Protein AF-A0A976JHV1-F1 (afdb_monomer_lite)

Secondary structure (DSSP, 8-state):
--HHHHHHHHHHHHHHHHHHHHHHHTT--HHHHHHHHT--HHHHHHHHTSGGGTTHHHHHHHTT-GGGGHHHHS--S---TTTTSTT---------

Sequence (96 aa):
MNIYEYSNKALAKKLGRAVKQERINTGLKREDLISRADITDYHLRKVESGNAFLALLPVLRELGLLDQLVPLLEMEDLIDPKLAFENKPTRQRVRS

Radius of gyration: 16.56 Å; chains: 1; bounding box: 54×29×36 Å

Foldseek 3Di:
DDPVLVVQLVVLQLLLCLVVVVCVVVVHDLVNCCVVVVHDSVVNCCSNRSVVSSVVSVVCVVVVNPVVCVVSNVSDDDDPVVVVPPPDPPDDDDDD

pLDDT: mean 78.92, std 20.06, range [37.25, 97.56]

Structure (mmCIF, N/CA/C/O backbone):
data_AF-A0A976JHV1-F1
#
_entry.id   AF-A0A976JHV1-F1
#
loop_
_atom_site.group_PDB
_atom_site.id
_atom_site.type_symbol
_atom_site.label_atom_id
_atom_site.label_alt_id
_atom_site.label_comp_id
_atom_site.label_asym_id
_atom_site.label_entity_id
_atom_site.label_seq_id
_atom_site.pdbx_PDB_ins_code
_atom_site.Cartn_x
_atom_site.Cartn_y
_atom_site.Cartn_z
_atom_site.occupancy
_atom_site.B_iso_or_equiv
_atom_site.auth_seq_id
_atom_site.auth_comp_id
_atom_site.auth_asym_id
_atom_site.auth_atom_id
_atom_site.pdbx_PDB_model_num
ATOM 1 N N . MET A 1 1 ? 21.890 -7.080 -9.036 1.00 54.47 1 MET A N 1
ATOM 2 C CA . MET A 1 1 ? 20.594 -6.457 -8.708 1.00 54.47 1 MET A CA 1
ATOM 3 C C . MET A 1 1 ? 20.194 -5.594 -9.901 1.00 54.47 1 MET A C 1
ATOM 5 O O . MET A 1 1 ? 20.968 -4.721 -10.276 1.00 54.47 1 MET A O 1
ATOM 9 N N . ASN A 1 2 ? 19.096 -5.932 -10.578 1.00 75.94 2 ASN A N 1
ATOM 10 C CA . ASN A 1 2 ? 18.656 -5.318 -11.841 1.00 75.94 2 ASN A CA 1
ATOM 11 C C . ASN A 1 2 ? 18.023 -3.934 -11.564 1.00 75.94 2 ASN A C 1
ATOM 13 O O . ASN A 1 2 ? 17.393 -3.749 -10.522 1.00 75.94 2 ASN A O 1
ATOM 17 N N . ILE A 1 3 ? 18.160 -2.957 -12.472 1.00 74.31 3 ILE A N 1
ATOM 18 C CA . ILE A 1 3 ? 17.521 -1.628 -12.368 1.00 74.31 3 ILE A CA 1
ATOM 19 C C . ILE A 1 3 ? 16.010 -1.737 -12.090 1.00 74.31 3 ILE A C 1
ATOM 21 O O . ILE A 1 3 ? 15.447 -0.949 -11.325 1.00 74.31 3 ILE A O 1
ATOM 25 N N . TYR A 1 4 ? 15.369 -2.787 -12.610 1.00 76.62 4 TYR A N 1
ATOM 26 C CA . TYR A 1 4 ? 13.964 -3.093 -12.359 1.00 76.62 4 TYR A CA 1
ATOM 27 C C . TYR A 1 4 ? 13.663 -3.512 -10.917 1.00 76.62 4 TYR A C 1
ATOM 29 O O . TYR A 1 4 ? 12.606 -3.166 -10.400 1.00 76.62 4 TYR A O 1
ATOM 37 N N . GLU A 1 5 ? 14.587 -4.168 -10.212 1.00 74.88 5 GLU A N 1
ATOM 38 C CA . GLU A 1 5 ? 14.396 -4.521 -8.799 1.00 74.88 5 GLU A CA 1
ATOM 39 C C . GLU A 1 5 ? 14.420 -3.281 -7.901 1.00 74.88 5 GLU A C 1
ATOM 41 O O . GLU A 1 5 ? 13.625 -3.177 -6.966 1.00 74.88 5 GLU A O 1
ATOM 46 N N . TYR A 1 6 ? 15.300 -2.316 -8.187 1.00 77.62 6 TYR A N 1
ATOM 47 C CA . TYR A 1 6 ? 15.330 -1.041 -7.466 1.00 77.62 6 TYR A CA 1
ATOM 48 C C . TYR A 1 6 ? 14.076 -0.209 -7.744 1.00 77.62 6 TYR A C 1
ATOM 50 O O . TYR A 1 6 ? 13.460 0.299 -6.806 1.00 77.62 6 TYR A O 1
ATOM 58 N N . SER A 1 7 ? 13.665 -0.133 -9.013 1.00 81.56 7 SER A N 1
ATOM 59 C CA . SER A 1 7 ? 12.424 0.527 -9.428 1.00 81.56 7 SER A CA 1
ATOM 60 C C . SER A 1 7 ? 11.200 -0.102 -8.750 1.00 81.56 7 SER A C 1
ATOM 62 O O . SER A 1 7 ? 10.410 0.611 -8.134 1.00 81.56 7 SER A O 1
ATOM 64 N N . ASN A 1 8 ? 11.086 -1.434 -8.748 1.00 86.69 8 ASN A N 1
ATOM 65 C CA . ASN A 1 8 ? 9.979 -2.142 -8.103 1.00 86.69 8 ASN A CA 1
ATOM 66 C C . ASN A 1 8 ? 9.977 -1.947 -6.583 1.00 86.69 8 ASN A C 1
ATOM 68 O O . ASN A 1 8 ? 8.920 -1.741 -5.997 1.00 86.69 8 ASN A O 1
ATOM 72 N N . LYS A 1 9 ? 11.143 -1.934 -5.924 1.00 87.62 9 LYS A N 1
ATOM 73 C CA . LYS A 1 9 ? 11.223 -1.629 -4.485 1.00 87.62 9 LYS A CA 1
ATOM 74 C C . LYS A 1 9 ? 10.761 -0.206 -4.164 1.00 87.62 9 LYS A C 1
ATOM 76 O O . LYS A 1 9 ? 10.098 -0.005 -3.147 1.00 87.62 9 LYS A O 1
ATOM 81 N N . ALA A 1 10 ? 11.111 0.774 -4.995 1.00 86.94 10 ALA A N 1
ATOM 82 C CA . ALA A 1 10 ? 10.670 2.155 -4.817 1.00 86.94 10 ALA A CA 1
ATOM 83 C C . ALA A 1 10 ? 9.152 2.294 -5.027 1.00 86.94 10 ALA A C 1
ATOM 85 O O . ALA A 1 10 ? 8.469 2.857 -4.172 1.00 86.94 10 ALA A O 1
ATOM 86 N N . LEU A 1 11 ? 8.622 1.705 -6.104 1.00 88.12 11 LEU A N 1
ATOM 87 C CA . LEU A 1 11 ? 7.187 1.682 -6.402 1.00 88.12 11 LEU A CA 1
ATOM 88 C C . LEU A 1 11 ? 6.385 0.989 -5.297 1.00 88.12 11 LEU A C 1
ATOM 90 O O . LEU A 1 11 ? 5.410 1.549 -4.810 1.00 88.12 11 LEU A O 1
ATOM 94 N N . ALA A 1 12 ? 6.841 -0.174 -4.830 1.00 91.62 12 ALA A N 1
ATOM 95 C CA . ALA A 1 12 ? 6.215 -0.913 -3.737 1.00 91.62 12 ALA A CA 1
ATOM 96 C C . ALA A 1 12 ? 6.072 -0.049 -2.480 1.00 91.62 12 ALA A C 1
ATOM 98 O O . ALA A 1 12 ? 4.996 0.027 -1.888 1.00 91.62 12 ALA A O 1
ATOM 99 N N . LYS A 1 13 ? 7.147 0.651 -2.094 1.00 92.88 13 LYS A N 1
ATOM 100 C CA . LYS A 1 13 ? 7.118 1.580 -0.959 1.00 92.88 13 LYS A CA 1
ATOM 101 C C . LYS A 1 13 ? 6.143 2.732 -1.184 1.00 92.88 13 LYS A C 1
ATOM 103 O O . LYS A 1 13 ? 5.432 3.085 -0.246 1.00 92.88 13 LYS A O 1
ATOM 108 N N . LYS A 1 14 ? 6.114 3.320 -2.386 1.00 90.50 14 LYS A N 1
ATOM 109 C CA . LYS A 1 14 ? 5.198 4.425 -2.705 1.00 90.50 14 LYS A CA 1
ATOM 110 C C . LYS A 1 14 ? 3.736 3.972 -2.607 1.00 90.50 14 LYS A C 1
ATOM 112 O O . LYS A 1 14 ? 2.957 4.633 -1.934 1.00 90.50 14 LYS A O 1
ATOM 117 N N . LEU A 1 15 ? 3.400 2.801 -3.15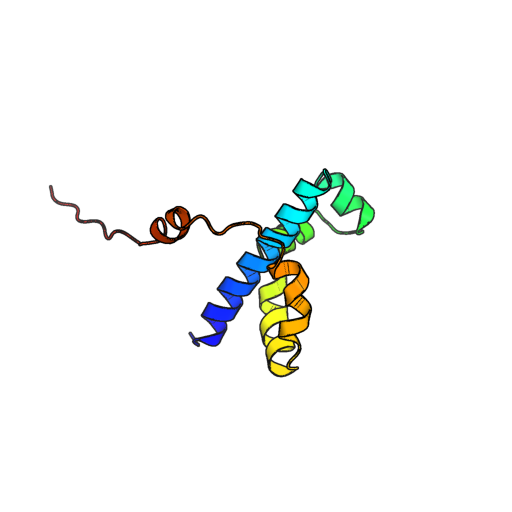0 1.00 91.12 15 LEU A N 1
ATOM 118 C CA . LEU A 1 15 ? 2.059 2.209 -3.044 1.00 91.12 15 LEU A CA 1
ATOM 119 C C . LEU A 1 15 ? 1.655 1.930 -1.598 1.00 91.12 15 LEU A C 1
ATOM 121 O O . LEU A 1 15 ? 0.559 2.292 -1.185 1.00 91.12 15 LEU A O 1
ATOM 125 N N . GLY A 1 16 ? 2.546 1.332 -0.802 1.00 93.88 16 GLY A N 1
ATOM 126 C CA . GLY A 1 16 ? 2.261 1.085 0.613 1.00 93.88 16 GLY A CA 1
ATOM 127 C C . GLY A 1 16 ? 1.973 2.374 1.385 1.00 93.88 16 GLY A C 1
ATOM 128 O O . GLY A 1 16 ? 1.023 2.430 2.167 1.00 93.88 16 GLY A O 1
ATOM 129 N N . ARG A 1 17 ? 2.745 3.436 1.113 1.00 93.38 17 ARG A N 1
ATOM 130 C CA . ARG A 1 17 ? 2.506 4.768 1.686 1.00 93.38 17 ARG A CA 1
ATOM 131 C C . ARG A 1 17 ? 1.167 5.346 1.251 1.00 93.38 17 ARG A C 1
ATOM 133 O O . ARG A 1 17 ? 0.448 5.822 2.118 1.00 93.38 17 ARG A O 1
ATOM 140 N N . ALA A 1 18 ? 0.824 5.261 -0.030 1.00 90.81 18 ALA A N 1
ATOM 141 C CA . ALA A 1 18 ? -0.451 5.754 -0.534 1.00 90.81 18 ALA A CA 1
ATOM 142 C C . ALA A 1 18 ? -1.646 5.051 0.123 1.00 90.81 18 ALA A C 1
ATOM 144 O O . ALA A 1 18 ? -2.531 5.716 0.645 1.00 90.81 18 ALA A O 1
ATOM 145 N N . VAL A 1 19 ? -1.622 3.716 0.219 1.00 92.62 19 VAL A N 1
ATOM 146 C CA . VAL A 1 19 ? -2.678 2.955 0.914 1.00 92.62 19 VAL A CA 1
ATOM 147 C C . VAL A 1 19 ? -2.790 3.377 2.381 1.00 92.62 19 VAL A C 1
ATOM 149 O O . VAL A 1 19 ? -3.890 3.576 2.898 1.00 92.62 19 VAL A O 1
ATOM 152 N N . LYS A 1 20 ? -1.651 3.547 3.064 1.00 94.25 20 LYS A N 1
ATOM 153 C CA . LYS A 1 20 ? -1.630 4.033 4.448 1.00 94.25 20 LYS A CA 1
ATOM 154 C C . LYS A 1 20 ? -2.216 5.442 4.558 1.00 94.25 20 LYS A C 1
ATOM 156 O O . LYS A 1 20 ? -2.944 5.710 5.512 1.00 94.25 20 LYS A O 1
ATOM 161 N N . GLN A 1 21 ? -1.870 6.326 3.626 1.00 91.50 21 GLN A N 1
ATOM 162 C CA . GLN A 1 21 ? -2.332 7.707 3.609 1.00 91.50 21 GLN A CA 1
ATOM 163 C C . GLN A 1 21 ? -3.837 7.771 3.368 1.00 91.50 21 GLN A C 1
ATOM 165 O O . GLN A 1 21 ? -4.529 8.428 4.133 1.00 91.50 21 GLN A O 1
ATOM 170 N N . GLU A 1 22 ? -4.359 7.012 2.409 1.00 90.06 22 GLU A N 1
ATOM 171 C CA . GLU A 1 22 ? -5.793 6.955 2.133 1.00 90.06 22 GLU A CA 1
ATOM 172 C C . GLU A 1 22 ? -6.587 6.432 3.332 1.00 90.06 22 GLU A C 1
ATOM 174 O O . GLU A 1 22 ? -7.609 7.002 3.721 1.00 90.06 22 GLU A O 1
ATOM 179 N N . ARG A 1 23 ? -6.073 5.400 4.014 1.00 93.12 23 ARG A N 1
ATOM 180 C CA . ARG A 1 23 ? -6.669 4.932 5.271 1.00 93.12 23 ARG A CA 1
ATOM 181 C C . ARG A 1 23 ? -6.719 6.051 6.324 1.00 93.12 23 ARG A C 1
ATOM 183 O O . ARG A 1 23 ? -7.704 6.167 7.047 1.00 93.12 23 ARG A O 1
ATOM 190 N N . ILE A 1 24 ? -5.661 6.855 6.443 1.00 92.38 24 ILE A N 1
ATOM 191 C CA . ILE A 1 24 ? -5.617 7.982 7.389 1.00 92.38 24 ILE A CA 1
ATOM 192 C C . ILE A 1 24 ? -6.591 9.090 6.965 1.00 92.38 24 ILE A C 1
ATOM 194 O O . ILE A 1 24 ? -7.347 9.564 7.809 1.00 92.38 24 ILE A O 1
ATOM 198 N N . ASN A 1 25 ? -6.614 9.461 5.683 1.00 88.69 25 ASN A N 1
ATOM 199 C CA . ASN A 1 25 ? -7.483 10.502 5.124 1.00 88.69 25 ASN A CA 1
ATOM 200 C C . ASN A 1 25 ? -8.969 10.176 5.327 1.00 88.69 25 ASN A C 1
ATOM 202 O O . ASN A 1 25 ? -9.767 11.051 5.642 1.00 88.69 25 ASN A O 1
ATOM 206 N N . THR A 1 26 ? -9.327 8.898 5.210 1.00 89.00 26 THR A N 1
ATOM 207 C CA . THR A 1 26 ? -10.690 8.397 5.438 1.00 89.00 26 THR A CA 1
ATOM 208 C C . THR A 1 26 ? -11.029 8.186 6.919 1.00 89.00 26 THR A C 1
ATOM 210 O O . THR A 1 26 ? -12.137 7.760 7.245 1.00 89.00 26 THR A O 1
ATOM 213 N N . GLY A 1 27 ? -10.095 8.464 7.837 1.00 90.62 27 GLY A N 1
ATOM 214 C CA . GLY A 1 27 ? -10.290 8.304 9.280 1.00 90.62 27 GLY A CA 1
ATOM 215 C C . GLY A 1 27 ? -10.404 6.848 9.746 1.00 90.62 27 GLY A C 1
ATOM 216 O O . GLY A 1 27 ? -10.802 6.600 10.884 1.00 90.62 27 GLY A O 1
ATOM 217 N N . LEU A 1 28 ? -10.056 5.874 8.900 1.00 92.81 28 LEU A N 1
ATOM 218 C CA . LEU A 1 28 ? -10.162 4.455 9.228 1.00 92.81 28 LEU A CA 1
ATOM 219 C C . LEU A 1 28 ? -9.043 4.024 10.181 1.00 92.81 28 LEU A C 1
ATOM 221 O O . LEU A 1 28 ? -7.845 4.153 9.886 1.00 92.81 28 LEU A O 1
ATOM 225 N N . LYS A 1 29 ? -9.406 3.426 11.321 1.00 95.31 29 LYS A N 1
ATOM 226 C CA . LYS A 1 29 ? -8.417 2.746 12.164 1.00 95.31 29 LYS A CA 1
ATOM 227 C C . LYS A 1 29 ? -7.965 1.457 11.483 1.00 95.31 29 LYS A C 1
ATOM 229 O O . LYS A 1 29 ? -8.655 0.891 10.637 1.00 95.31 29 LYS A O 1
ATOM 234 N N . ARG A 1 30 ? -6.781 0.971 11.866 1.00 95.81 30 ARG A N 1
ATOM 235 C CA . ARG A 1 30 ? -6.266 -0.313 11.362 1.00 95.81 30 ARG A CA 1
ATOM 236 C C . ARG A 1 30 ? -7.242 -1.446 11.659 1.00 95.81 30 ARG A C 1
ATOM 238 O O . ARG A 1 30 ? -7.538 -2.211 10.758 1.00 95.81 30 ARG A O 1
ATOM 245 N N . GLU A 1 31 ? -7.745 -1.512 12.889 1.00 96.69 31 GLU A N 1
ATOM 246 C CA . GLU A 1 31 ? -8.705 -2.525 13.349 1.00 96.69 31 GLU A CA 1
ATOM 247 C C . GLU A 1 31 ? -9.970 -2.548 12.485 1.00 96.69 31 GLU A C 1
ATOM 249 O O . GLU A 1 31 ? -10.398 -3.617 12.055 1.00 96.69 31 GLU A O 1
ATOM 254 N N . ASP A 1 32 ? -10.507 -1.369 12.152 1.00 95.25 32 ASP A N 1
ATOM 255 C CA . ASP A 1 32 ? -11.686 -1.244 11.293 1.00 95.25 32 ASP A CA 1
ATOM 256 C C . ASP A 1 32 ? -11.407 -1.778 9.888 1.00 95.25 32 ASP A C 1
ATOM 258 O O . ASP A 1 32 ? -12.211 -2.523 9.335 1.00 95.25 32 ASP A O 1
ATOM 262 N N . LEU A 1 33 ? -10.260 -1.419 9.304 1.00 94.88 33 LEU A N 1
ATOM 263 C CA . LEU A 1 33 ? -9.896 -1.874 7.964 1.00 94.88 33 LEU A CA 1
ATOM 264 C C . LEU A 1 33 ? -9.597 -3.378 7.929 1.00 94.88 33 LEU A C 1
ATOM 266 O O . LEU A 1 33 ? -10.024 -4.054 7.002 1.00 94.88 33 LEU A O 1
ATOM 270 N N . ILE A 1 34 ? -8.898 -3.896 8.940 1.00 96.88 34 ILE A N 1
ATOM 271 C CA . ILE A 1 34 ? -8.614 -5.327 9.136 1.00 96.88 34 ILE A CA 1
ATOM 272 C C . ILE A 1 34 ? -9.924 -6.113 9.168 1.00 96.88 34 ILE A C 1
ATOM 274 O O . ILE A 1 34 ? -10.075 -7.073 8.419 1.00 96.88 34 ILE A O 1
ATOM 278 N N . SER A 1 35 ? -10.877 -5.658 9.985 1.00 95.06 35 SER A N 1
ATOM 279 C CA . SER A 1 35 ? -12.194 -6.280 10.124 1.00 95.06 35 SER A CA 1
ATOM 280 C C . SER A 1 35 ? -12.995 -6.224 8.819 1.00 95.06 35 SER A C 1
ATOM 282 O O . SER A 1 35 ? -13.504 -7.240 8.357 1.00 95.06 35 SER A O 1
ATOM 284 N N . ARG A 1 36 ? -13.059 -5.056 8.163 1.00 94.81 36 ARG A N 1
ATOM 285 C CA . ARG A 1 36 ? -13.827 -4.870 6.916 1.00 94.81 36 ARG A CA 1
ATOM 286 C C . ARG A 1 36 ? -13.251 -5.624 5.720 1.00 94.81 36 ARG A C 1
ATOM 288 O O . ARG A 1 36 ? -14.011 -6.040 4.855 1.00 94.81 36 ARG A O 1
ATOM 295 N N . ALA A 1 37 ? -11.929 -5.734 5.640 1.00 92.38 37 ALA A N 1
ATOM 296 C CA . ALA A 1 37 ? -11.244 -6.389 4.531 1.00 92.38 37 ALA A CA 1
ATOM 297 C C . ALA A 1 37 ? -11.009 -7.890 4.765 1.00 92.38 37 ALA A C 1
ATOM 299 O O . ALA A 1 37 ? -10.448 -8.535 3.885 1.00 92.38 37 ALA A O 1
ATOM 300 N N . ASP A 1 38 ? -11.404 -8.424 5.927 1.00 95.19 38 ASP A N 1
ATOM 301 C CA . ASP A 1 38 ? -11.169 -9.814 6.340 1.00 95.19 38 ASP A CA 1
ATOM 302 C C . ASP A 1 38 ? -9.696 -10.241 6.189 1.00 95.19 38 ASP A C 1
ATOM 304 O O . ASP A 1 38 ? -9.338 -11.260 5.597 1.00 95.19 38 ASP A O 1
ATOM 308 N N . ILE A 1 39 ? -8.794 -9.399 6.701 1.00 95.06 39 ILE A N 1
ATOM 309 C CA . ILE A 1 39 ? -7.352 -9.660 6.700 1.00 95.06 39 ILE A CA 1
ATOM 310 C C . ILE A 1 39 ? -6.791 -9.583 8.111 1.00 95.06 39 ILE A C 1
ATOM 312 O O . ILE A 1 39 ? -7.370 -8.985 9.005 1.00 95.06 39 ILE A O 1
ATOM 316 N N . THR A 1 40 ? -5.603 -10.143 8.317 1.00 97.56 40 THR A N 1
ATOM 317 C CA . THR A 1 40 ? -4.883 -10.012 9.588 1.00 97.56 40 THR A CA 1
ATOM 318 C C . THR A 1 40 ? -4.121 -8.685 9.662 1.00 97.56 40 THR A C 1
ATOM 320 O O . THR A 1 40 ? -3.750 -8.105 8.635 1.00 97.56 40 THR A O 1
ATOM 323 N N . ASP A 1 41 ? -3.777 -8.231 10.876 1.00 96.88 41 ASP A N 1
ATOM 324 C CA . ASP A 1 41 ? -2.896 -7.059 11.044 1.00 96.88 41 ASP A CA 1
ATOM 325 C C . ASP A 1 41 ? -1.542 -7.258 10.347 1.00 96.88 41 ASP A C 1
ATOM 327 O O . ASP A 1 41 ? -0.994 -6.320 9.767 1.00 96.88 41 ASP A O 1
ATOM 331 N N . TYR A 1 42 ? -1.021 -8.490 10.337 1.00 97.31 42 TYR A N 1
ATOM 332 C CA . TYR A 1 42 ? 0.206 -8.832 9.621 1.00 97.31 42 TYR A CA 1
ATOM 333 C C . TYR A 1 42 ? 0.099 -8.515 8.122 1.00 97.31 42 TYR A C 1
ATOM 335 O O . TYR A 1 42 ? 0.993 -7.869 7.565 1.00 97.31 42 TYR A O 1
ATOM 343 N N . HIS A 1 43 ? -1.005 -8.907 7.478 1.00 96.44 43 HIS A N 1
ATOM 344 C CA . HIS A 1 43 ? -1.244 -8.602 6.068 1.00 96.44 43 HIS A CA 1
ATOM 345 C C . HIS A 1 43 ? -1.367 -7.095 5.837 1.00 96.44 43 HIS A C 1
ATOM 347 O O . HIS A 1 43 ? -0.681 -6.565 4.960 1.00 96.44 43 HIS A O 1
ATOM 353 N N . LEU A 1 44 ? -2.120 -6.376 6.678 1.00 96.62 44 LEU A N 1
ATOM 354 C CA . LEU A 1 44 ? -2.230 -4.921 6.553 1.00 96.62 44 LEU A CA 1
ATOM 355 C C . LEU A 1 44 ? -0.864 -4.226 6.706 1.00 96.62 44 LEU A C 1
ATOM 357 O O . LEU A 1 44 ? -0.537 -3.330 5.931 1.00 96.62 44 LEU A O 1
ATOM 361 N N . ARG A 1 45 ? -0.005 -4.662 7.644 1.00 97.25 45 ARG A N 1
ATOM 362 C CA . ARG A 1 45 ? 1.377 -4.146 7.762 1.00 97.25 45 ARG A CA 1
ATOM 363 C C . ARG A 1 45 ? 2.188 -4.392 6.495 1.00 97.25 45 ARG A C 1
ATOM 365 O O . ARG A 1 45 ? 2.958 -3.521 6.086 1.00 97.25 45 ARG A O 1
ATOM 372 N N . LYS A 1 46 ? 2.062 -5.564 5.869 1.00 96.88 46 LYS A N 1
ATOM 373 C CA . LYS A 1 46 ? 2.771 -5.878 4.618 1.00 96.88 46 LYS A CA 1
ATOM 374 C C . LYS A 1 46 ? 2.291 -5.011 3.457 1.00 96.88 46 LYS A C 1
ATOM 376 O O . LYS A 1 46 ? 3.132 -4.579 2.673 1.00 96.88 46 LYS A O 1
ATOM 381 N N . VAL A 1 47 ? 0.996 -4.715 3.388 1.00 95.12 47 VAL A N 1
ATOM 382 C CA . VAL A 1 47 ? 0.424 -3.795 2.397 1.00 95.12 47 VAL A CA 1
ATOM 383 C C . VAL A 1 47 ? 0.930 -2.371 2.629 1.00 95.12 47 VAL A C 1
ATOM 385 O O . VAL A 1 47 ? 1.601 -1.823 1.761 1.00 95.12 47 VAL A O 1
ATOM 388 N N . GLU A 1 48 ? 0.730 -1.801 3.818 1.00 95.38 48 GLU A N 1
ATOM 389 C CA . GLU A 1 48 ? 1.113 -0.408 4.114 1.00 95.38 48 GLU A CA 1
ATOM 390 C C . GLU A 1 48 ? 2.633 -0.163 4.106 1.00 95.38 48 GLU A C 1
ATOM 392 O O . GLU A 1 48 ? 3.095 0.960 3.911 1.00 95.38 48 GLU A O 1
ATOM 397 N N . SER A 1 49 ? 3.447 -1.202 4.315 1.00 95.12 49 SER A N 1
ATOM 398 C CA . SER A 1 49 ? 4.911 -1.114 4.166 1.00 95.12 49 SER A CA 1
ATOM 399 C C . SER A 1 49 ? 5.390 -1.284 2.723 1.00 95.12 49 SER A C 1
ATOM 401 O O . SER A 1 49 ? 6.574 -1.095 2.440 1.00 95.12 49 SER A O 1
ATOM 403 N N . GLY A 1 50 ? 4.495 -1.674 1.818 1.00 93.25 50 GLY A N 1
ATOM 404 C CA . GLY A 1 50 ? 4.793 -1.933 0.420 1.00 93.25 50 GLY A CA 1
ATOM 405 C C . GLY A 1 50 ? 5.257 -3.358 0.116 1.00 93.25 50 GLY A C 1
ATOM 406 O O . GLY A 1 50 ? 5.301 -3.768 -1.039 1.00 93.25 50 GLY A O 1
ATOM 407 N N . ASN A 1 51 ? 5.58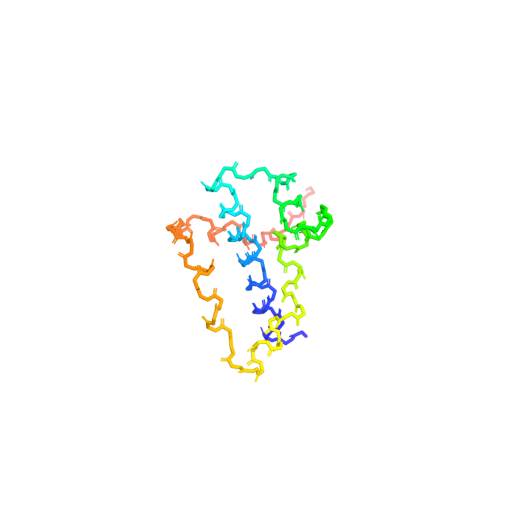6 -4.150 1.138 1.00 94.50 51 ASN A N 1
ATOM 408 C CA . ASN A 1 51 ? 6.147 -5.490 0.969 1.00 94.50 51 ASN A CA 1
ATOM 409 C C . ASN A 1 51 ? 5.219 -6.451 0.211 1.00 94.50 51 ASN A C 1
ATOM 411 O O . ASN A 1 51 ? 5.715 -7.323 -0.496 1.00 94.50 51 ASN A O 1
ATOM 415 N N . ALA A 1 52 ? 3.899 -6.285 0.331 1.00 92.50 52 ALA A N 1
ATOM 416 C CA . ALA A 1 52 ? 2.927 -7.084 -0.417 1.00 92.50 52 ALA A CA 1
ATOM 417 C C . ALA A 1 52 ? 3.028 -6.872 -1.943 1.00 92.50 52 ALA A C 1
ATOM 419 O O . ALA A 1 52 ? 2.750 -7.788 -2.710 1.00 92.50 52 ALA A O 1
ATOM 420 N N . PHE A 1 53 ? 3.489 -5.700 -2.395 1.00 92.69 53 PHE A N 1
ATOM 42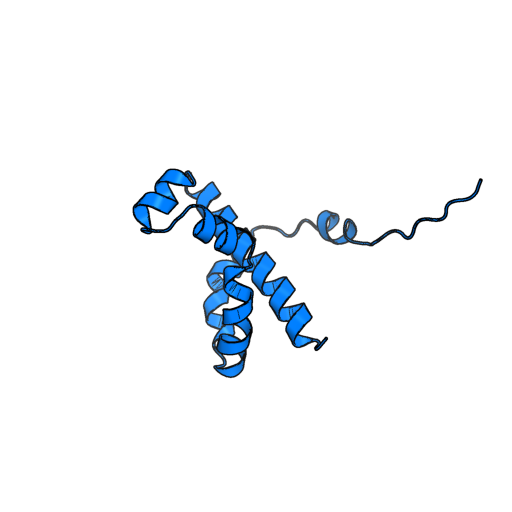1 C CA . PHE A 1 53 ? 3.584 -5.368 -3.821 1.00 92.69 53 PHE A CA 1
ATOM 422 C C . PHE A 1 53 ? 4.885 -5.841 -4.478 1.00 92.69 53 PHE A C 1
ATOM 424 O O . PHE A 1 53 ? 4.987 -5.828 -5.702 1.00 92.69 53 PHE A O 1
ATOM 431 N N . LEU A 1 54 ? 5.886 -6.273 -3.702 1.00 92.00 54 LEU A N 1
ATOM 432 C CA . LEU A 1 54 ? 7.199 -6.650 -4.243 1.00 92.00 54 LEU A CA 1
ATOM 433 C C . LEU A 1 54 ? 7.129 -7.815 -5.235 1.00 92.00 54 LEU A C 1
ATOM 435 O O . LEU A 1 54 ? 7.873 -7.817 -6.211 1.00 92.00 54 LEU A O 1
ATOM 439 N N . ALA A 1 55 ? 6.237 -8.777 -4.991 1.00 89.94 55 ALA A N 1
ATOM 440 C CA . ALA A 1 55 ? 5.997 -9.893 -5.903 1.00 89.94 55 ALA A CA 1
ATOM 441 C C . ALA A 1 55 ? 5.027 -9.525 -7.039 1.00 89.94 55 ALA A C 1
ATOM 443 O O . ALA A 1 55 ? 5.132 -10.069 -8.133 1.00 89.94 55 ALA A O 1
ATOM 444 N N . LEU A 1 56 ? 4.111 -8.581 -6.800 1.00 90.88 56 LEU A N 1
ATOM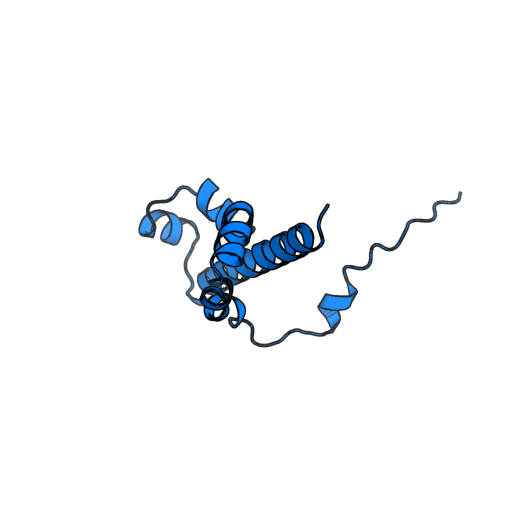 445 C CA . LEU A 1 56 ? 3.088 -8.183 -7.767 1.00 90.88 56 LEU A CA 1
ATOM 446 C C . LEU A 1 56 ? 3.646 -7.279 -8.878 1.00 90.88 56 LEU A C 1
ATOM 448 O O . LEU A 1 56 ? 3.292 -7.438 -10.041 1.00 90.88 56 LEU A O 1
ATOM 452 N N . LEU A 1 57 ? 4.534 -6.340 -8.542 1.00 90.88 57 LEU A N 1
ATOM 453 C CA . LEU A 1 57 ? 5.040 -5.341 -9.492 1.00 90.88 57 LEU A CA 1
ATOM 454 C C . LEU A 1 57 ? 5.800 -5.920 -10.694 1.00 90.88 57 LEU A C 1
ATOM 456 O O . LEU A 1 57 ? 5.578 -5.424 -11.797 1.00 90.88 57 LEU A O 1
ATOM 460 N N . PRO A 1 58 ? 6.668 -6.941 -10.549 1.00 89.75 58 PRO A N 1
ATOM 461 C CA . PRO A 1 58 ? 7.250 -7.615 -11.704 1.00 89.75 58 PRO A CA 1
ATOM 462 C C . PRO A 1 58 ? 6.178 -8.206 -12.627 1.00 89.75 58 PRO A C 1
ATOM 464 O O . PRO A 1 58 ? 6.243 -7.991 -13.828 1.00 89.75 58 PRO A O 1
ATOM 467 N N . VAL A 1 59 ? 5.157 -8.869 -12.071 1.00 92.06 59 VAL A N 1
ATOM 468 C CA . VAL A 1 59 ? 4.074 -9.484 -12.858 1.00 92.06 59 VAL A CA 1
ATOM 469 C C . VAL A 1 59 ? 3.289 -8.423 -13.625 1.00 92.06 59 VAL A C 1
ATOM 471 O O . VAL A 1 59 ? 3.109 -8.545 -14.830 1.00 92.06 59 VAL A O 1
ATOM 474 N N . LEU A 1 60 ? 2.878 -7.340 -12.962 1.00 89.19 60 LEU A N 1
ATOM 475 C CA . LEU A 1 60 ? 2.166 -6.246 -13.628 1.00 89.19 60 LEU A CA 1
ATOM 476 C C . LEU A 1 60 ? 3.022 -5.555 -14.692 1.00 89.19 60 LEU A C 1
ATOM 478 O O . LEU A 1 60 ? 2.486 -5.112 -15.701 1.00 89.19 60 LEU A O 1
ATOM 482 N N . ARG A 1 61 ? 4.341 -5.472 -14.490 1.00 88.75 61 ARG A N 1
ATOM 483 C CA . ARG A 1 61 ? 5.267 -4.923 -15.485 1.00 88.75 61 ARG A CA 1
ATOM 484 C C . ARG A 1 61 ? 5.312 -5.784 -16.740 1.00 88.75 61 ARG A C 1
ATOM 486 O O . ARG A 1 61 ? 5.166 -5.238 -17.826 1.00 88.75 61 ARG A O 1
ATOM 493 N N . GLU A 1 62 ? 5.471 -7.095 -16.585 1.00 91.56 62 GLU A N 1
ATOM 494 C CA . GLU A 1 62 ? 5.487 -8.035 -17.716 1.00 91.56 62 GLU A CA 1
ATOM 495 C C . GLU A 1 62 ? 4.147 -8.060 -18.461 1.00 91.56 62 GLU A C 1
ATOM 497 O O . GLU A 1 62 ? 4.111 -8.212 -19.678 1.00 91.56 62 GLU A O 1
ATOM 502 N N . LEU A 1 63 ? 3.039 -7.849 -17.748 1.00 93.25 63 LEU A N 1
ATOM 503 C CA . LEU A 1 63 ? 1.707 -7.765 -18.347 1.00 93.25 63 LEU A CA 1
ATOM 504 C C . LEU A 1 63 ? 1.374 -6.379 -18.932 1.00 93.25 63 LEU A C 1
ATOM 506 O O . LEU A 1 63 ? 0.302 -6.217 -19.508 1.00 93.25 63 LEU A O 1
ATOM 510 N N . GLY A 1 64 ? 2.243 -5.372 -18.777 1.00 89.62 64 GLY A N 1
ATOM 511 C CA . GLY A 1 64 ? 1.970 -4.001 -19.227 1.00 89.62 64 GLY A CA 1
ATOM 512 C C . GLY A 1 64 ? 0.846 -3.297 -18.453 1.00 89.62 64 GLY A C 1
ATOM 513 O O . GLY A 1 64 ? 0.188 -2.413 -18.987 1.00 89.62 64 GLY A O 1
ATOM 514 N N . LEU A 1 65 ? 0.602 -3.692 -17.199 1.00 90.81 65 LEU A N 1
ATOM 515 C CA . LEU A 1 65 ? -0.514 -3.229 -16.360 1.00 90.81 65 LEU A CA 1
ATOM 516 C C . LEU A 1 65 ? -0.083 -2.309 -15.208 1.00 90.81 65 LEU A C 1
ATOM 518 O O . LEU A 1 65 ? -0.884 -2.026 -14.318 1.00 90.81 65 LEU A O 1
ATOM 522 N N . LEU A 1 66 ? 1.171 -1.843 -15.181 1.00 85.00 66 LEU A N 1
ATOM 523 C CA . LEU A 1 66 ? 1.647 -0.952 -14.111 1.00 85.00 66 LEU A CA 1
ATOM 524 C C . LEU A 1 66 ? 0.839 0.349 -14.016 1.00 85.00 66 LEU A C 1
ATOM 526 O O . LEU A 1 66 ? 0.633 0.848 -12.910 1.00 85.00 66 LEU A O 1
ATOM 530 N N . ASP A 1 67 ? 0.339 0.853 -15.144 1.00 82.94 67 ASP A N 1
ATOM 531 C CA . ASP A 1 67 ? -0.415 2.107 -15.205 1.00 82.94 67 ASP A CA 1
ATOM 532 C C . ASP A 1 67 ? -1.765 2.028 -14.477 1.00 82.94 67 ASP A C 1
ATOM 534 O O . ASP A 1 67 ? -2.301 3.041 -14.039 1.00 82.94 67 ASP A O 1
ATOM 538 N N . GLN A 1 68 ? -2.291 0.823 -14.229 1.00 84.19 68 GLN A N 1
ATOM 539 C CA . GLN A 1 68 ? -3.512 0.651 -13.431 1.00 84.19 68 GLN A CA 1
ATOM 540 C C . GLN A 1 68 ? -3.325 1.037 -11.957 1.00 84.19 68 GLN A C 1
ATOM 542 O O . GLN A 1 68 ? -4.301 1.213 -11.231 1.00 84.19 68 GLN A O 1
ATOM 547 N N . LEU A 1 69 ? -2.078 1.181 -11.501 1.00 81.81 69 LEU A N 1
ATOM 548 C CA . LEU A 1 69 ? -1.756 1.608 -10.143 1.00 81.81 69 LEU A CA 1
ATOM 549 C C . LEU A 1 69 ? -1.625 3.132 -10.010 1.00 81.81 69 LEU A C 1
ATOM 551 O O . LEU A 1 69 ? -1.492 3.625 -8.891 1.00 81.81 69 LEU A O 1
ATOM 555 N N . VAL A 1 70 ? -1.667 3.879 -11.120 1.00 75.62 70 VAL A N 1
ATOM 556 C CA . VAL A 1 70 ? -1.523 5.344 -11.152 1.00 75.62 70 VAL A CA 1
ATOM 557 C C . VAL A 1 70 ? -2.501 6.064 -10.214 1.00 75.62 70 VAL A C 1
ATOM 559 O O . VAL A 1 70 ? -2.018 6.882 -9.436 1.00 75.62 70 VAL A O 1
ATOM 562 N N . PRO A 1 71 ? -3.801 5.711 -10.133 1.00 76.19 71 PRO A N 1
ATOM 563 C CA . PRO A 1 71 ? -4.728 6.388 -9.221 1.00 76.19 71 PRO A CA 1
ATOM 564 C C . PRO A 1 71 ? -4.322 6.295 -7.745 1.00 76.19 71 PRO A C 1
ATOM 566 O O . PRO A 1 71 ? -4.553 7.219 -6.976 1.00 76.19 71 PRO A O 1
ATOM 569 N N . LEU A 1 72 ? -3.670 5.196 -7.341 1.00 68.62 72 LEU A N 1
ATOM 570 C CA . LEU A 1 72 ? -3.119 5.053 -5.989 1.00 68.62 72 LEU A CA 1
ATOM 571 C C . LEU A 1 72 ? -1.848 5.892 -5.809 1.00 68.62 72 LEU A C 1
ATOM 573 O O . LEU A 1 72 ? -1.529 6.308 -4.705 1.00 68.62 72 LEU A O 1
ATOM 577 N N . LEU A 1 73 ? -1.085 6.133 -6.873 1.00 67.81 73 LEU A N 1
ATOM 578 C CA . LEU A 1 73 ? 0.173 6.884 -6.838 1.00 67.81 73 LEU A CA 1
ATOM 579 C C . LEU A 1 73 ? -0.004 8.400 -6.985 1.00 67.81 73 LEU A C 1
ATOM 581 O O . LEU A 1 73 ? 0.931 9.134 -6.649 1.00 67.81 73 LEU A O 1
ATOM 585 N N . GLU A 1 74 ? -1.155 8.832 -7.497 1.00 67.31 74 GLU A N 1
ATOM 586 C CA . GLU A 1 74 ? -1.583 10.226 -7.666 1.00 67.31 74 GLU A CA 1
ATOM 587 C C . GLU A 1 74 ? -2.259 10.803 -6.412 1.00 67.31 74 GLU A C 1
ATOM 589 O O . GLU A 1 74 ? -2.589 11.982 -6.383 1.00 67.31 74 GLU A O 1
ATOM 594 N N . MET A 1 75 ? -2.384 10.019 -5.334 1.00 57.66 75 MET A N 1
ATOM 595 C CA . MET A 1 75 ? -2.911 10.463 -4.032 1.00 57.66 75 MET A CA 1
ATOM 596 C C . MET A 1 75 ? -2.022 11.481 -3.279 1.00 57.66 75 MET A C 1
ATOM 598 O O . MET A 1 75 ? -2.260 11.743 -2.102 1.00 57.66 75 MET A O 1
ATOM 602 N N . GLU A 1 76 ? -1.005 12.070 -3.916 1.00 50.81 76 GLU A N 1
ATOM 603 C CA . GLU A 1 76 ? -0.216 13.167 -3.340 1.00 50.81 76 GLU A CA 1
ATOM 604 C C . GLU A 1 76 ? -0.548 14.495 -4.027 1.00 50.81 76 GLU A C 1
ATOM 606 O O . GLU A 1 76 ? -0.032 14.805 -5.102 1.00 50.81 76 GLU A O 1
ATOM 611 N N . ASP A 1 77 ? -1.298 15.338 -3.315 1.00 41.22 77 ASP A N 1
ATOM 612 C CA . ASP A 1 77 ? -0.900 16.737 -3.236 1.00 41.22 77 ASP A CA 1
ATOM 613 C C . ASP A 1 77 ? 0.507 16.803 -2.605 1.00 41.22 77 ASP A C 1
ATOM 615 O O . ASP A 1 77 ? 0.733 16.358 -1.479 1.00 41.22 77 ASP A O 1
ATOM 619 N N . LEU A 1 78 ? 1.423 17.407 -3.368 1.00 37.25 78 LEU A N 1
ATOM 620 C CA . LEU A 1 78 ? 2.651 18.095 -2.955 1.00 37.25 78 LEU A CA 1
ATOM 621 C C . LEU A 1 78 ? 3.832 17.256 -2.428 1.00 37.25 78 LEU A C 1
ATOM 623 O O . LEU A 1 78 ? 4.072 17.096 -1.233 1.00 37.25 78 LEU A O 1
ATOM 627 N N . ILE A 1 79 ? 4.718 16.912 -3.365 1.00 39.03 79 ILE A N 1
ATOM 628 C CA . ILE A 1 79 ? 6.156 16.777 -3.106 1.00 39.03 79 ILE A CA 1
ATOM 629 C C . ILE A 1 79 ? 6.670 18.110 -2.520 1.00 39.03 79 ILE A C 1
ATOM 631 O O . ILE A 1 79 ? 6.806 19.083 -3.258 1.00 39.03 79 ILE A O 1
ATOM 635 N N . ASP A 1 80 ? 7.001 18.159 -1.223 1.00 42.97 80 ASP A N 1
ATOM 636 C CA . ASP A 1 80 ? 7.918 19.173 -0.676 1.00 42.97 80 ASP A CA 1
ATOM 637 C C . ASP A 1 80 ? 9.350 18.796 -1.113 1.00 42.97 80 ASP A C 1
ATOM 639 O O . ASP A 1 80 ? 9.870 17.752 -0.691 1.00 42.97 80 ASP A O 1
ATOM 643 N N . PRO A 1 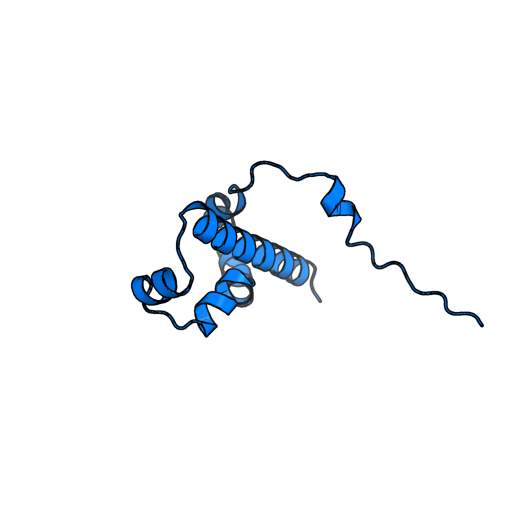81 ? 10.027 19.619 -1.939 1.00 42.75 81 PRO A N 1
ATOM 644 C CA . PRO A 1 81 ? 11.395 19.370 -2.388 1.00 42.75 81 PRO A CA 1
ATOM 645 C C . PRO A 1 81 ? 12.403 19.155 -1.249 1.00 42.75 81 PRO A C 1
ATOM 647 O O . PRO A 1 81 ? 13.464 18.578 -1.488 1.00 42.75 81 PRO A O 1
ATOM 650 N N . LYS A 1 82 ? 12.100 19.569 -0.009 1.00 43.47 82 LYS A N 1
ATOM 651 C CA . LYS A 1 82 ? 12.977 19.373 1.157 1.00 43.47 82 LYS A CA 1
ATOM 652 C C . LYS A 1 82 ? 13.145 17.905 1.554 1.00 43.47 82 LYS A C 1
ATOM 654 O O . LYS A 1 82 ? 14.249 17.512 1.924 1.00 43.47 82 LYS A O 1
ATOM 659 N N . LEU A 1 83 ? 12.117 17.066 1.395 1.00 44.91 83 LEU A N 1
ATOM 660 C CA . LEU A 1 83 ? 12.178 15.643 1.777 1.00 44.91 83 LEU A CA 1
ATOM 661 C C . LEU A 1 83 ? 13.025 14.790 0.815 1.00 44.91 83 LEU A C 1
ATOM 663 O O . LEU A 1 83 ? 13.511 13.718 1.185 1.00 44.91 83 LEU A O 1
ATOM 667 N N . ALA A 1 84 ? 13.264 15.267 -0.411 1.00 43.47 84 ALA A N 1
ATOM 668 C CA . ALA A 1 84 ? 14.133 14.593 -1.377 1.00 43.47 84 ALA A CA 1
ATOM 669 C C . ALA A 1 84 ? 15.626 14.667 -0.990 1.00 43.47 84 ALA A C 1
ATOM 671 O O . ALA A 1 84 ? 16.416 13.818 -1.411 1.00 43.47 84 ALA A O 1
ATOM 672 N N . PHE A 1 85 ? 16.021 15.637 -0.156 1.00 50.28 85 PHE A N 1
ATOM 673 C CA . PHE A 1 85 ? 17.416 15.832 0.250 1.00 50.28 85 PHE A CA 1
ATOM 674 C C . PHE A 1 85 ? 17.832 15.050 1.506 1.00 50.28 85 PHE A C 1
ATOM 676 O O . PHE A 1 85 ? 19.031 14.889 1.731 1.00 50.28 85 PHE A O 1
ATOM 683 N N . GLU A 1 86 ? 16.895 14.498 2.282 1.00 50.66 86 GLU A N 1
ATOM 684 C CA . GLU A 1 86 ? 17.208 13.802 3.545 1.00 50.66 86 GLU A CA 1
ATOM 685 C C . GLU A 1 86 ? 17.713 12.359 3.365 1.00 50.66 86 GLU A C 1
ATOM 687 O O . GLU A 1 86 ? 18.295 11.785 4.280 1.00 50.66 86 GLU A O 1
ATOM 692 N N . ASN A 1 87 ? 17.584 11.771 2.170 1.00 41.84 87 ASN A N 1
ATOM 693 C CA . ASN A 1 87 ? 18.039 10.400 1.890 1.00 41.84 87 ASN A CA 1
ATOM 694 C C . ASN A 1 87 ? 19.414 10.326 1.204 1.00 41.84 87 ASN A C 1
ATOM 696 O O . ASN A 1 87 ? 19.695 9.381 0.462 1.00 41.84 87 ASN A O 1
ATOM 700 N N . LYS A 1 88 ? 20.300 11.299 1.448 1.00 40.22 88 LYS A N 1
ATOM 701 C CA . LYS A 1 88 ? 21.724 11.120 1.138 1.00 40.22 88 LYS A CA 1
ATOM 702 C C . LYS A 1 88 ? 22.389 10.361 2.294 1.00 40.22 88 LYS A C 1
ATOM 704 O O . LYS A 1 88 ? 22.374 10.857 3.417 1.00 40.22 88 LYS A O 1
ATOM 709 N N . PRO A 1 89 ? 23.014 9.192 2.063 1.00 42.88 89 PRO A N 1
ATOM 710 C CA . PRO A 1 89 ? 23.863 8.575 3.070 1.00 42.88 89 PRO A CA 1
ATOM 711 C C . PRO A 1 89 ? 25.127 9.428 3.222 1.00 42.88 89 PRO A C 1
ATOM 713 O O . PRO A 1 89 ? 26.064 9.328 2.427 1.00 42.88 89 PRO A O 1
ATOM 716 N N . THR A 1 90 ? 25.163 10.293 4.233 1.00 51.03 90 THR A N 1
ATOM 717 C CA . THR A 1 90 ? 26.388 11.007 4.595 1.00 51.03 90 THR A CA 1
ATOM 718 C C . THR A 1 90 ? 27.343 9.999 5.228 1.00 51.03 90 THR A C 1
ATOM 720 O O . THR A 1 90 ? 27.166 9.568 6.366 1.00 51.03 90 THR A O 1
ATOM 723 N N . ARG A 1 91 ? 28.339 9.567 4.446 1.00 43.88 91 ARG A N 1
ATOM 724 C CA . ARG A 1 91 ? 29.468 8.751 4.901 1.00 43.88 91 ARG A CA 1
ATOM 725 C C . ARG A 1 91 ? 30.096 9.369 6.152 1.00 43.88 91 ARG A C 1
ATOM 727 O O . ARG A 1 91 ? 30.569 10.501 6.132 1.00 43.88 91 ARG A O 1
ATOM 734 N N . GLN A 1 92 ? 30.150 8.563 7.200 1.00 47.09 92 GLN A N 1
ATOM 735 C CA . GLN A 1 92 ? 30.922 8.774 8.414 1.00 47.09 92 GLN A CA 1
ATOM 736 C C . GLN A 1 92 ? 32.416 8.960 8.082 1.00 47.09 92 GLN A C 1
ATOM 738 O O . GLN A 1 92 ? 32.995 8.171 7.331 1.00 47.09 92 GLN A O 1
ATOM 743 N N . ARG A 1 93 ? 33.071 9.951 8.695 1.00 37.69 93 ARG A N 1
ATOM 744 C CA . ARG A 1 93 ? 34.507 9.883 8.997 1.00 37.69 93 ARG A CA 1
ATOM 745 C C . ARG A 1 93 ? 34.688 10.067 10.498 1.00 37.69 93 ARG A C 1
ATOM 747 O O . ARG A 1 93 ? 34.592 11.169 11.018 1.00 37.69 93 ARG A O 1
ATOM 754 N N . VAL A 1 94 ? 34.918 8.940 11.164 1.00 45.06 94 VAL A N 1
ATOM 755 C CA . VAL A 1 94 ? 35.570 8.850 12.473 1.00 45.06 94 VAL A CA 1
ATOM 756 C C . VAL A 1 94 ? 37.024 9.302 12.315 1.00 45.06 94 VAL A C 1
ATOM 758 O O . VAL A 1 94 ? 37.662 8.904 11.338 1.00 45.06 94 VAL A O 1
ATOM 761 N N . ARG A 1 95 ? 37.521 10.097 13.268 1.00 45.69 95 ARG A N 1
ATOM 762 C CA . ARG A 1 95 ? 38.921 10.224 13.736 1.00 45.69 95 ARG A CA 1
ATOM 763 C C . ARG A 1 95 ? 38.881 11.198 14.925 1.00 45.69 95 ARG A C 1
ATOM 765 O O . ARG A 1 95 ? 38.463 12.333 14.733 1.00 45.69 95 ARG A O 1
ATOM 772 N N . SER A 1 96 ? 38.885 10.672 16.154 1.00 49.78 96 SER A N 1
ATOM 773 C CA . SER A 1 96 ? 40.051 10.307 16.992 1.00 49.78 96 SER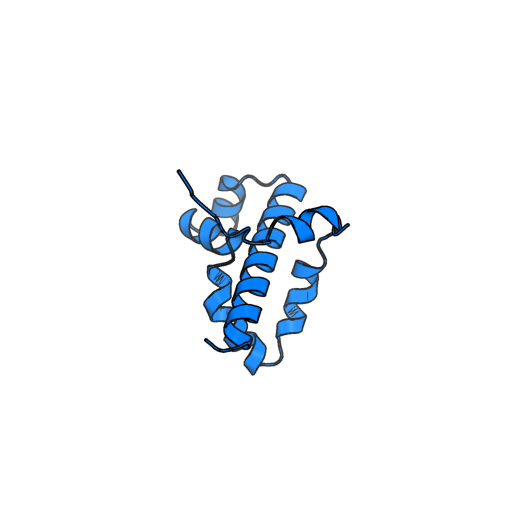 A CA 1
ATOM 774 C C . SER A 1 96 ? 40.621 11.525 17.695 1.00 49.78 96 SER A C 1
ATOM 776 O O . SER A 1 96 ? 41.153 12.378 16.955 1.00 49.78 96 SER A O 1
#